Protein AF-A0A973LS87-F1 (afdb_monomer_lite)

Foldseek 3Di:
DFWWWWWAFDDDDDDDDCLPGDTRDDDDPDWDWDFQADPNRGRTITTTDPPDDDPVVCVVCSPVVSVVSVVSVVVVVVVVVVVVVVVVVVVVVVVVVVVLVVVVVVLVVVLVVLQVVLVVCVVPPPVVSVVSVVVSVVSVVVNVVVVVVVVVVVD

Secondary structure (DSSP, 8-state):
----EEEE-----SS------EEESPPPSS-EEEEEEETTEEEEEEEE-TTS--HHHHHHHHHHHHHHHHHHHHHHHHHHHHHHHHHHHHHHHHHHHHHHHHHHHHHHHHHHHHHHHHHHHHHH-HHHHHHHHHHHHHHHHHHHHHHHHHHHHT-

Structure (mmCIF, N/CA/C/O backbone):
data_AF-A0A973LS87-F1
#
_entry.id   AF-A0A973LS87-F1
#
loop_
_atom_site.group_PDB
_atom_site.id
_atom_site.type_symbol
_atom_site.label_atom_id
_atom_site.label_alt_id
_atom_site.label_comp_id
_atom_site.label_asym_id
_atom_site.label_entity_id
_atom_site.label_seq_id
_atom_site.pdbx_PDB_ins_code
_atom_site.Cartn_x
_atom_site.Cartn_y
_atom_site.Cartn_z
_atom_site.occupancy
_atom_site.B_iso_or_equiv
_atom_site.auth_seq_id
_atom_site.auth_comp_id
_atom_site.auth_asym_id
_atom_site.auth_atom_id
_atom_site.pdbx_PDB_model_num
ATOM 1 N N . VAL A 1 1 ? 39.542 5.914 -31.650 1.00 31.88 1 VAL A N 1
ATOM 2 C CA . VAL A 1 1 ? 38.156 6.061 -32.150 1.00 31.88 1 VAL A CA 1
ATOM 3 C C . VAL A 1 1 ? 37.240 5.915 -30.949 1.00 31.88 1 VAL A C 1
ATOM 5 O O . VAL A 1 1 ? 37.023 4.799 -30.505 1.00 31.88 1 VAL A O 1
ATOM 8 N N . ALA A 1 2 ? 36.840 7.023 -30.328 1.00 27.80 2 ALA A N 1
ATOM 9 C CA . ALA A 1 2 ? 35.930 6.997 -29.186 1.00 27.80 2 ALA A CA 1
ATOM 10 C C . ALA A 1 2 ? 34.523 7.284 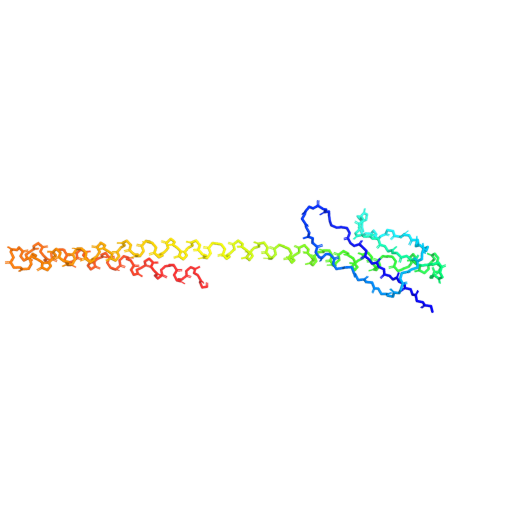-29.716 1.00 27.80 2 ALA A C 1
ATOM 12 O O . ALA A 1 2 ? 34.264 8.376 -30.216 1.00 27.80 2 ALA A O 1
ATOM 13 N N . VAL A 1 3 ? 33.650 6.281 -29.688 1.00 34.62 3 VAL A N 1
ATOM 14 C CA . VAL A 1 3 ? 32.236 6.445 -30.031 1.00 34.62 3 VAL A CA 1
ATOM 15 C C . VAL A 1 3 ? 31.512 6.744 -28.732 1.00 34.62 3 VAL A C 1
ATOM 17 O O . VAL A 1 3 ? 31.385 5.855 -27.896 1.00 34.62 3 VAL A O 1
ATOM 20 N N . VAL A 1 4 ? 31.051 7.984 -28.563 1.00 38.41 4 VAL A N 1
ATOM 21 C CA . VAL A 1 4 ? 30.139 8.303 -27.464 1.00 38.41 4 VAL A CA 1
ATOM 22 C C . VAL A 1 4 ? 28.734 7.950 -27.868 1.00 38.41 4 VAL A C 1
ATOM 24 O O . VAL A 1 4 ? 28.114 8.693 -28.610 1.00 38.41 4 VAL A O 1
ATOM 27 N N . VAL A 1 5 ? 28.262 6.803 -27.390 1.00 43.62 5 VAL A N 1
ATOM 28 C CA . VAL A 1 5 ? 26.859 6.396 -27.455 1.00 43.62 5 VAL A CA 1
ATOM 29 C C . VAL A 1 5 ? 26.220 6.907 -26.170 1.00 43.62 5 VAL A C 1
ATOM 31 O O . VAL A 1 5 ? 26.463 6.362 -25.095 1.00 43.62 5 VAL A O 1
ATOM 34 N N . ALA A 1 6 ? 25.449 7.986 -26.264 1.00 46.97 6 ALA A N 1
ATOM 35 C CA . ALA A 1 6 ? 24.521 8.366 -25.209 1.00 46.97 6 ALA A CA 1
ATOM 36 C C . ALA A 1 6 ? 23.119 8.015 -25.696 1.00 46.97 6 ALA A C 1
ATOM 38 O O . ALA A 1 6 ? 22.701 8.511 -26.743 1.00 46.97 6 ALA A O 1
ATOM 39 N N . VAL A 1 7 ? 22.438 7.140 -24.959 1.00 50.50 7 VAL A N 1
ATOM 40 C CA . VAL A 1 7 ? 21.018 6.850 -25.156 1.00 50.50 7 VAL A CA 1
ATOM 41 C C . VAL A 1 7 ? 20.256 7.750 -24.195 1.00 50.50 7 VAL A C 1
ATOM 43 O O . VAL A 1 7 ? 20.315 7.556 -22.982 1.00 50.50 7 VAL A O 1
ATOM 46 N N . VAL A 1 8 ? 19.585 8.767 -24.729 1.00 50.72 8 VAL A N 1
ATOM 47 C CA . VAL A 1 8 ? 18.653 9.590 -23.950 1.00 50.72 8 VAL A CA 1
ATOM 48 C C . VAL A 1 8 ? 17.279 8.960 -24.106 1.00 50.72 8 VAL A C 1
ATOM 50 O O . VAL A 1 8 ? 16.684 9.069 -25.174 1.00 50.72 8 VAL A O 1
ATOM 53 N N . VAL A 1 9 ? 16.821 8.243 -23.081 1.00 47.38 9 VAL A N 1
ATOM 54 C CA . VAL A 1 9 ? 15.466 7.679 -23.028 1.00 47.38 9 VAL A CA 1
ATOM 55 C C . VAL A 1 9 ? 14.533 8.787 -22.544 1.00 47.38 9 VAL A C 1
ATOM 57 O O . VAL A 1 9 ? 14.575 9.152 -21.370 1.00 47.38 9 VAL A O 1
ATOM 60 N N . ASP A 1 10 ? 13.718 9.346 -23.441 1.00 44.03 10 ASP A N 1
ATOM 61 C CA . ASP A 1 10 ? 12.701 10.326 -23.054 1.00 44.03 10 ASP A CA 1
ATOM 62 C C . ASP A 1 10 ? 11.552 9.613 -22.324 1.00 44.03 10 ASP A C 1
ATOM 64 O O . ASP A 1 10 ? 10.811 8.811 -22.893 1.00 44.03 10 ASP A O 1
ATOM 68 N N . GLY A 1 11 ? 11.410 9.927 -21.037 1.00 36.88 11 GLY A N 1
ATOM 69 C CA . GLY A 1 11 ? 10.189 9.760 -20.256 1.00 36.88 11 GLY A CA 1
ATOM 70 C C . GLY A 1 11 ? 9.803 11.138 -19.730 1.00 36.88 11 GLY A C 1
ATOM 71 O O . GLY A 1 11 ? 10.604 11.777 -19.054 1.00 36.88 11 GLY A O 1
ATOM 72 N N . ALA A 1 12 ? 8.626 11.625 -20.119 1.00 32.22 12 ALA A N 1
ATOM 73 C CA . ALA A 1 12 ? 8.207 13.012 -19.962 1.00 32.22 12 ALA A CA 1
ATOM 74 C C . ALA A 1 12 ? 8.283 13.571 -18.526 1.00 32.22 12 ALA A C 1
ATOM 76 O O . ALA A 1 12 ? 8.103 12.877 -17.527 1.00 32.22 12 ALA A O 1
ATOM 77 N N . VAL A 1 13 ? 8.513 14.882 -18.510 1.00 33.59 13 VAL A N 1
ATOM 78 C CA . VAL A 1 13 ? 8.678 15.812 -17.395 1.00 33.59 13 VAL A CA 1
ATOM 79 C C . VAL A 1 13 ? 7.371 15.971 -16.609 1.00 33.59 13 VAL A C 1
ATOM 81 O O . VAL A 1 13 ? 6.410 16.515 -17.141 1.00 33.59 13 VAL A O 1
ATOM 84 N N . ASP A 1 14 ? 7.348 15.536 -15.350 1.00 28.94 14 ASP A N 1
ATOM 85 C CA . ASP A 1 14 ? 7.081 16.427 -14.214 1.00 28.94 14 ASP A CA 1
ATOM 86 C C . ASP A 1 14 ? 7.580 15.753 -12.925 1.00 28.94 14 ASP A C 1
ATOM 88 O O . ASP A 1 14 ? 7.224 14.614 -12.617 1.00 28.94 14 ASP A O 1
ATOM 92 N N . GLY A 1 15 ? 8.453 16.447 -12.198 1.00 26.67 15 GLY A N 1
ATOM 93 C CA . GLY A 1 15 ? 9.169 15.915 -11.037 1.00 26.67 15 GLY A CA 1
ATOM 94 C C . GLY A 1 15 ? 10.481 15.219 -11.407 1.00 26.67 15 GLY A C 1
ATOM 95 O O . GLY A 1 15 ? 10.520 14.323 -12.240 1.00 26.67 15 GLY A O 1
ATOM 96 N N . ALA A 1 16 ? 11.572 15.671 -10.790 1.00 38.81 16 ALA A N 1
ATOM 97 C CA . ALA A 1 16 ? 12.923 15.139 -10.938 1.00 38.81 16 ALA A CA 1
ATOM 98 C C . ALA A 1 16 ? 12.955 13.600 -10.991 1.00 38.81 16 ALA A C 1
ATOM 100 O O . ALA A 1 16 ? 12.545 12.941 -10.038 1.00 38.81 16 ALA A O 1
ATOM 101 N N . VAL A 1 17 ? 13.480 13.029 -12.079 1.00 31.34 17 VAL A N 1
ATOM 102 C CA . VAL A 1 17 ? 13.774 11.596 -12.137 1.00 31.34 17 VAL A CA 1
ATOM 103 C C . VAL A 1 17 ? 15.159 11.388 -12.723 1.00 31.34 17 VAL A C 1
ATOM 105 O O . VAL A 1 17 ? 15.482 11.877 -13.805 1.00 31.34 17 VAL A O 1
ATOM 108 N N . ASP A 1 18 ? 15.955 10.644 -11.965 1.00 37.59 18 ASP A N 1
ATOM 109 C CA . ASP A 1 18 ? 17.257 10.079 -12.298 1.00 37.59 18 ASP A CA 1
ATOM 110 C C . ASP A 1 18 ? 17.101 9.056 -13.443 1.00 37.59 18 ASP A C 1
ATOM 112 O O . ASP A 1 18 ? 17.112 7.839 -13.268 1.00 37.59 18 ASP A O 1
ATOM 116 N N . GLY A 1 19 ? 16.824 9.564 -14.645 1.00 40.75 19 GLY A N 1
ATOM 117 C CA . GLY A 1 19 ? 16.846 8.808 -15.889 1.00 40.75 19 GLY A CA 1
ATOM 118 C C . GLY A 1 19 ? 18.296 8.623 -16.299 1.00 40.75 19 GLY A C 1
ATOM 119 O O . GLY A 1 19 ? 18.874 9.510 -16.925 1.00 40.75 19 GLY A O 1
ATOM 120 N N . GLY A 1 20 ? 18.885 7.499 -15.882 1.00 46.47 20 GLY A N 1
ATOM 121 C CA . GLY A 1 20 ? 20.305 7.186 -16.026 1.00 46.47 20 GLY A CA 1
ATOM 122 C C . GLY A 1 20 ? 20.870 7.556 -17.395 1.00 46.47 20 GLY A C 1
ATOM 123 O O . GLY A 1 20 ? 20.718 6.831 -18.378 1.00 46.47 20 GLY A O 1
ATOM 124 N N . ARG A 1 21 ? 21.567 8.692 -17.451 1.00 51.97 21 ARG A N 1
ATOM 125 C CA . ARG A 1 21 ? 22.344 9.110 -18.612 1.00 51.97 21 ARG A CA 1
ATOM 126 C C . ARG A 1 21 ? 23.590 8.235 -18.670 1.00 51.97 21 ARG A C 1
ATOM 128 O O . ARG A 1 21 ? 24.603 8.542 -18.047 1.00 51.97 21 ARG A O 1
ATOM 135 N N . VAL A 1 22 ? 23.531 7.146 -19.425 1.00 49.78 22 VAL A N 1
ATOM 136 C CA . VAL A 1 22 ? 24.720 6.328 -19.680 1.00 49.78 22 VAL A CA 1
ATOM 137 C C . VAL A 1 22 ? 25.539 7.019 -20.766 1.00 49.78 22 VAL A C 1
ATOM 139 O O . VAL A 1 22 ? 25.154 7.039 -21.934 1.00 49.78 22 VAL A O 1
ATOM 142 N N . VAL A 1 23 ? 26.652 7.639 -20.368 1.00 45.53 23 VAL A N 1
ATOM 143 C CA . VAL A 1 23 ? 27.621 8.248 -21.287 1.00 45.53 23 VAL A CA 1
ATOM 144 C C . VAL A 1 23 ? 28.814 7.313 -21.421 1.00 45.53 23 VAL A C 1
ATOM 146 O O . VAL A 1 23 ? 29.567 7.128 -20.469 1.00 45.53 23 VAL A O 1
ATOM 149 N N . ALA A 1 24 ? 29.020 6.749 -22.607 1.00 48.66 24 ALA A N 1
ATOM 150 C CA . ALA A 1 24 ? 30.227 5.987 -22.907 1.00 48.66 24 ALA A CA 1
ATOM 151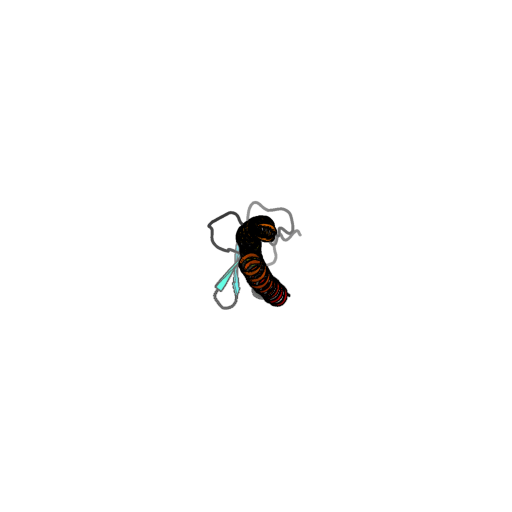 C C . ALA A 1 24 ? 31.244 6.849 -23.684 1.00 48.66 24 ALA A C 1
ATOM 153 O O . ALA A 1 24 ? 31.310 6.749 -24.897 1.00 48.66 24 ALA A O 1
ATOM 154 N N . GLY A 1 25 ? 32.045 7.692 -23.017 1.00 48.94 25 GLY A N 1
ATOM 155 C CA . GLY A 1 25 ? 33.172 8.451 -23.615 1.00 48.94 25 GLY A CA 1
ATOM 156 C C . GLY A 1 25 ? 33.045 9.990 -23.571 1.00 48.94 25 GLY A C 1
ATOM 157 O O . GLY A 1 25 ? 32.111 10.518 -22.976 1.00 48.94 25 GLY A O 1
ATOM 158 N N . GLU A 1 26 ? 33.997 10.726 -24.167 1.00 47.50 26 GLU A N 1
ATOM 159 C CA . GLU A 1 26 ? 34.065 12.206 -24.105 1.00 47.50 26 GLU A CA 1
ATOM 160 C C . GLU A 1 26 ? 33.124 12.919 -25.109 1.00 47.50 26 GLU A C 1
ATOM 162 O O . GLU A 1 26 ? 33.224 12.660 -26.313 1.00 47.50 26 GLU A O 1
ATOM 167 N N . PRO A 1 27 ? 32.224 13.829 -24.674 1.00 53.69 27 PRO A N 1
ATOM 168 C CA . PRO A 1 27 ? 31.283 14.511 -25.566 1.00 53.69 27 PRO A CA 1
ATOM 169 C C . PRO A 1 27 ? 31.998 15.433 -26.568 1.00 53.69 27 PRO A C 1
ATOM 171 O O . PRO A 1 27 ? 32.749 16.322 -26.174 1.00 53.69 27 PRO A O 1
ATOM 174 N N . TRP A 1 28 ? 31.729 15.261 -27.866 1.00 56.88 28 TRP A N 1
ATOM 175 C CA . TRP A 1 28 ? 32.257 16.130 -28.927 1.00 56.88 28 TRP A CA 1
ATOM 176 C C . TRP A 1 28 ? 31.311 17.313 -29.219 1.00 56.88 28 TRP A C 1
ATOM 178 O O . TRP A 1 28 ? 30.103 17.163 -29.053 1.00 56.88 28 TRP A O 1
ATOM 188 N N . PRO A 1 29 ? 31.808 18.464 -29.723 1.00 55.56 29 PRO A N 1
ATOM 189 C CA . PRO A 1 29 ? 30.983 19.655 -29.982 1.00 55.56 29 PRO A CA 1
ATOM 190 C C . PRO A 1 29 ? 30.004 19.513 -31.159 1.00 55.56 29 PRO A C 1
ATOM 192 O O . PRO A 1 29 ? 29.068 20.297 -31.277 1.00 55.56 29 PRO A O 1
ATOM 195 N N . VAL A 1 30 ? 30.224 18.539 -32.051 1.00 56.09 30 VAL A N 1
ATOM 196 C CA . VAL A 1 30 ? 29.347 18.254 -33.195 1.00 56.09 30 VAL A CA 1
ATOM 197 C C . VAL A 1 30 ? 28.730 16.883 -32.987 1.00 56.09 30 VAL A C 1
ATOM 199 O O . VAL A 1 30 ? 29.405 15.864 -33.108 1.00 56.09 30 VAL A O 1
ATOM 202 N N . ILE A 1 31 ? 27.444 16.870 -32.663 1.00 66.31 31 ILE A N 1
ATOM 203 C CA . ILE A 1 31 ? 26.687 15.658 -32.381 1.00 66.31 31 ILE A CA 1
ATOM 204 C C . ILE A 1 31 ? 25.630 15.510 -33.468 1.00 66.31 31 ILE A C 1
ATOM 206 O O . ILE A 1 31 ? 24.820 16.407 -33.691 1.00 66.31 31 ILE A O 1
ATOM 210 N N . ARG A 1 32 ? 25.642 14.378 -34.168 1.00 72.25 32 ARG A N 1
ATOM 211 C CA . ARG A 1 32 ? 24.503 13.943 -34.972 1.00 72.25 32 ARG A CA 1
ATOM 212 C C . ARG A 1 32 ? 23.562 13.156 -34.073 1.00 72.25 32 ARG A C 1
ATOM 214 O O . ARG A 1 32 ? 23.985 12.183 -33.457 1.00 72.25 32 ARG A O 1
ATOM 221 N N . GLU A 1 33 ? 22.298 13.545 -34.051 1.00 75.88 33 GLU A N 1
ATOM 222 C CA . GLU A 1 33 ? 21.253 12.799 -33.355 1.00 75.88 33 GLU A CA 1
ATOM 223 C C . GLU A 1 33 ? 20.616 11.775 -34.298 1.00 75.88 33 GLU A C 1
ATOM 225 O O . GLU A 1 33 ? 20.329 12.068 -35.462 1.00 75.88 33 GLU A O 1
ATOM 230 N N . VAL A 1 34 ? 20.424 10.557 -33.802 1.00 80.56 34 VAL A N 1
ATOM 231 C CA . VAL A 1 34 ? 19.736 9.473 -34.500 1.00 80.56 34 VAL A CA 1
ATOM 232 C C . VAL A 1 34 ? 18.614 8.976 -33.587 1.00 80.56 34 VAL A C 1
ATOM 234 O O . VAL A 1 34 ? 18.915 8.491 -32.496 1.00 80.56 34 VAL A O 1
ATOM 237 N N . PRO A 1 35 ? 17.334 9.085 -33.981 1.00 79.50 35 PRO A N 1
ATOM 238 C CA . PRO A 1 35 ? 16.239 8.581 -33.163 1.00 79.50 35 PRO A CA 1
ATOM 239 C C . PRO A 1 35 ? 16.301 7.051 -33.083 1.00 79.50 35 PRO A C 1
ATOM 241 O O . PRO A 1 35 ? 16.546 6.365 -34.080 1.00 79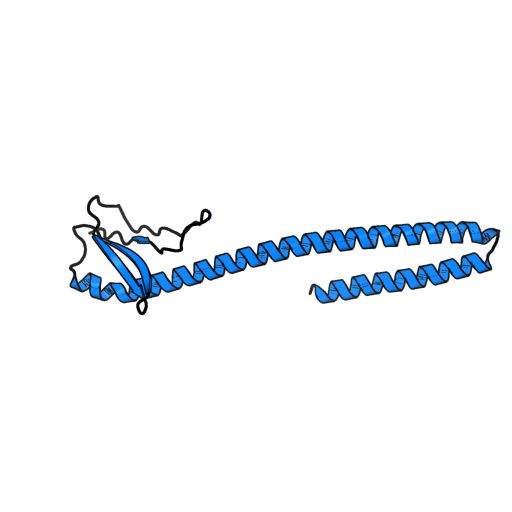.50 35 PRO A O 1
ATOM 244 N N . LEU A 1 36 ? 16.079 6.519 -31.886 1.00 78.94 36 LEU A N 1
ATOM 245 C CA . LEU A 1 36 ? 15.886 5.099 -31.631 1.00 78.94 36 LEU A CA 1
ATOM 246 C C . LEU A 1 36 ? 14.386 4.834 -31.649 1.00 78.94 36 LEU A C 1
ATOM 248 O O . LEU A 1 36 ? 13.659 5.277 -30.762 1.00 78.94 36 LEU A O 1
ATOM 252 N N . VAL A 1 37 ? 13.927 4.133 -32.682 1.00 82.50 37 VAL A N 1
ATOM 253 C CA . VAL A 1 37 ? 12.510 3.832 -32.885 1.00 82.50 37 VAL A CA 1
ATOM 254 C C . VAL A 1 37 ? 12.289 2.340 -32.698 1.00 82.50 37 VAL A C 1
ATOM 256 O O . VAL A 1 37 ? 12.844 1.530 -33.440 1.00 82.50 37 VAL A O 1
ATOM 259 N N . TRP A 1 38 ? 11.462 1.986 -31.722 1.00 79.75 38 TRP A N 1
ATOM 260 C CA . TRP A 1 38 ? 11.024 0.623 -31.461 1.00 79.75 38 TRP A CA 1
ATOM 261 C C . TRP A 1 38 ? 9.581 0.468 -31.940 1.00 79.75 38 TRP A C 1
ATOM 263 O O . TRP A 1 38 ? 8.692 1.161 -31.459 1.00 79.75 38 TRP A O 1
ATOM 273 N N . HIS A 1 39 ? 9.342 -0.381 -32.943 1.00 85.12 39 HIS A N 1
ATOM 274 C CA . HIS A 1 39 ? 8.011 -0.612 -33.537 1.00 85.12 39 HIS A CA 1
ATOM 275 C C . HIS A 1 39 ? 7.170 0.654 -33.827 1.00 85.12 39 HIS A C 1
ATOM 277 O O . HIS A 1 39 ? 5.949 0.643 -33.705 1.00 85.12 39 HIS A O 1
ATOM 283 N N . GLY A 1 40 ? 7.814 1.740 -34.266 1.00 82.38 40 GLY A N 1
ATOM 284 C CA . GLY A 1 40 ? 7.148 3.005 -34.610 1.00 82.38 40 GLY A CA 1
ATOM 285 C C . GLY A 1 40 ? 7.037 4.009 -33.460 1.00 82.38 40 GLY A C 1
ATOM 286 O O . GLY A 1 40 ? 6.611 5.136 -33.692 1.00 82.38 40 GLY A O 1
ATOM 287 N N . GLU A 1 41 ? 7.465 3.640 -32.254 1.00 79.56 41 GLU A N 1
ATOM 288 C CA . GLU A 1 41 ? 7.551 4.528 -31.099 1.00 79.56 41 GLU A CA 1
ATOM 289 C C . GLU A 1 41 ? 8.996 5.004 -30.898 1.00 79.56 41 GLU A C 1
ATOM 291 O O . GLU A 1 41 ? 9.924 4.195 -30.860 1.00 79.56 41 GLU A O 1
ATOM 296 N N . GLU A 1 42 ? 9.215 6.314 -30.768 1.00 79.62 42 GLU A N 1
ATOM 297 C CA . GLU A 1 42 ? 10.526 6.840 -30.380 1.00 79.62 42 GLU A CA 1
ATOM 298 C C . GLU A 1 42 ? 10.778 6.521 -28.901 1.00 79.62 42 GLU A C 1
ATOM 300 O O . GLU A 1 42 ? 10.073 6.996 -28.013 1.00 79.62 42 GLU A O 1
ATOM 305 N N . VAL A 1 43 ? 11.782 5.685 -28.637 1.00 77.12 43 VAL A N 1
ATOM 306 C CA . VAL A 1 43 ? 12.161 5.246 -27.284 1.00 77.12 43 VAL A CA 1
ATOM 307 C C . VAL A 1 43 ? 13.394 5.978 -26.760 1.00 77.12 43 VAL A C 1
ATOM 309 O O . VAL A 1 43 ? 13.762 5.822 -25.597 1.00 77.12 43 VAL A O 1
ATOM 312 N N . GLY A 1 44 ? 14.037 6.781 -27.608 1.00 75.12 44 GLY A N 1
ATOM 313 C CA . GLY A 1 44 ? 15.136 7.648 -27.218 1.00 75.12 44 GLY A CA 1
ATOM 314 C C . GLY A 1 44 ? 15.945 8.181 -28.392 1.00 75.12 44 GLY A C 1
ATOM 315 O O . GLY A 1 44 ? 15.610 7.972 -29.557 1.00 75.12 44 GLY A O 1
ATOM 316 N N . ARG A 1 45 ? 17.058 8.844 -28.080 1.00 75.88 45 ARG A N 1
ATOM 317 C CA . ARG A 1 45 ? 17.996 9.388 -29.071 1.00 75.88 45 ARG A CA 1
ATOM 318 C C . ARG A 1 45 ? 19.404 8.859 -28.849 1.00 75.88 45 ARG A C 1
ATOM 320 O O . ARG A 1 45 ? 19.883 8.823 -27.718 1.00 75.88 45 ARG A O 1
ATOM 327 N N . LEU A 1 46 ? 20.058 8.489 -29.946 1.00 77.19 46 LEU A N 1
ATOM 328 C CA . LEU A 1 46 ? 21.476 8.168 -30.026 1.00 77.19 46 LEU A CA 1
ATOM 329 C C . LEU A 1 46 ? 22.254 9.404 -30.489 1.00 77.19 46 LEU A C 1
ATOM 331 O O . LEU A 1 46 ? 22.049 9.903 -31.595 1.00 77.19 46 LEU A O 1
ATOM 335 N N . LEU A 1 47 ? 23.184 9.865 -29.660 1.00 75.31 47 LEU A N 1
ATOM 336 C CA . LEU A 1 47 ? 24.122 10.935 -29.999 1.00 75.31 47 LEU A CA 1
ATOM 337 C C . LEU A 1 47 ? 25.379 10.341 -30.645 1.00 75.31 47 LEU A C 1
ATOM 339 O O . LEU A 1 47 ? 25.913 9.361 -30.142 1.00 75.31 47 LEU A O 1
ATOM 343 N N . VAL A 1 48 ? 25.845 10.910 -31.758 1.00 71.88 48 VAL A N 1
ATOM 344 C CA . VAL A 1 48 ? 26.964 10.372 -32.545 1.00 71.88 48 VAL A CA 1
ATOM 345 C C . VAL A 1 48 ? 27.970 11.475 -32.886 1.00 71.88 48 VAL A C 1
ATOM 347 O O . VAL A 1 48 ? 27.605 12.494 -33.467 1.00 71.88 48 VAL A O 1
ATOM 350 N N . GLY A 1 49 ? 29.248 11.267 -32.559 1.00 68.19 49 GLY A N 1
ATOM 351 C CA . GLY A 1 49 ? 30.331 12.208 -32.872 1.00 68.19 49 GLY A CA 1
ATOM 352 C C . GLY A 1 49 ? 30.743 12.234 -34.358 1.00 68.19 49 GLY A C 1
ATOM 353 O O . GLY A 1 49 ? 30.380 11.345 -35.131 1.00 68.19 49 GLY A O 1
ATOM 354 N N . PRO A 1 50 ? 31.555 13.219 -34.781 1.00 61.56 50 PRO A N 1
ATOM 355 C CA . PRO A 1 50 ? 31.834 13.486 -36.195 1.00 61.56 50 PRO A CA 1
ATOM 356 C C . PRO A 1 50 ? 32.733 12.439 -36.879 1.00 61.56 50 PRO A C 1
ATOM 358 O O . PRO A 1 50 ? 32.694 12.318 -38.099 1.00 61.56 50 PRO A O 1
ATOM 361 N N . SER A 1 51 ? 33.521 11.668 -36.120 1.00 62.31 51 SER A N 1
ATOM 362 C CA . SER A 1 51 ? 34.383 10.578 -36.620 1.00 62.31 51 SER A CA 1
ATOM 363 C C . SER A 1 51 ? 33.765 9.182 -36.470 1.00 62.31 51 SER A C 1
ATOM 365 O O . SER A 1 51 ? 34.458 8.174 -36.613 1.00 62.31 51 SER A O 1
ATOM 367 N N . ALA A 1 52 ? 32.479 9.110 -36.126 1.00 61.97 52 ALA A N 1
ATOM 368 C CA . ALA A 1 52 ? 31.798 7.850 -35.882 1.00 61.97 52 ALA A CA 1
ATOM 369 C C . ALA A 1 52 ? 31.507 7.064 -37.168 1.00 61.97 52 ALA A C 1
ATOM 371 O O . ALA A 1 52 ? 31.610 7.580 -38.282 1.00 61.97 52 ALA A O 1
ATOM 372 N N . ALA A 1 53 ? 31.119 5.803 -36.963 1.00 63.00 53 ALA A N 1
ATOM 373 C CA . ALA A 1 53 ? 30.788 4.827 -37.991 1.00 63.00 53 ALA A CA 1
ATOM 374 C C . ALA A 1 53 ? 29.888 5.407 -39.103 1.00 63.00 53 ALA A C 1
ATOM 376 O O . ALA A 1 53 ? 29.020 6.253 -38.867 1.00 63.00 53 ALA A O 1
ATOM 377 N N . GLY A 1 54 ? 30.100 4.949 -40.334 1.00 67.19 54 GLY A N 1
ATOM 378 C CA . GLY A 1 54 ? 29.335 5.361 -41.498 1.00 67.19 54 GLY A CA 1
ATOM 379 C C . GLY A 1 54 ? 27.838 5.092 -41.328 1.00 67.19 54 GLY A C 1
ATOM 380 O O . GLY A 1 54 ? 27.402 4.229 -40.566 1.00 67.19 54 GLY A O 1
ATOM 381 N N . ARG A 1 55 ? 27.015 5.819 -42.099 1.00 70.88 55 ARG A N 1
ATOM 382 C CA . ARG A 1 55 ? 25.537 5.747 -42.056 1.00 70.88 55 ARG A CA 1
ATOM 383 C C . ARG A 1 55 ? 24.995 4.307 -42.085 1.00 70.88 55 ARG A C 1
ATOM 385 O O . ARG A 1 55 ? 23.946 4.047 -41.506 1.00 70.88 55 ARG A O 1
ATOM 392 N N . ARG A 1 56 ? 25.700 3.388 -42.753 1.00 73.69 56 ARG A N 1
ATOM 393 C CA . ARG A 1 56 ? 25.317 1.979 -42.901 1.00 73.69 56 ARG A CA 1
ATOM 394 C C . ARG A 1 56 ? 25.547 1.155 -41.631 1.00 73.69 56 ARG A C 1
ATOM 396 O O . ARG A 1 56 ? 24.682 0.359 -41.287 1.00 73.69 56 ARG A O 1
ATOM 403 N N . GLU A 1 57 ? 26.661 1.362 -40.932 1.00 76.81 57 GLU A N 1
ATOM 404 C CA . GLU A 1 57 ? 26.924 0.700 -39.647 1.00 76.81 57 GLU A CA 1
ATOM 405 C C . GLU A 1 57 ? 25.964 1.203 -38.565 1.00 76.81 57 GLU A C 1
ATOM 407 O O . GLU A 1 57 ? 25.402 0.404 -37.820 1.00 76.81 57 GLU A O 1
ATOM 412 N N . LEU A 1 58 ? 25.707 2.517 -38.525 1.00 75.50 58 LEU A N 1
ATOM 413 C CA . LEU A 1 58 ? 24.730 3.097 -37.599 1.00 75.50 58 LEU A CA 1
ATOM 414 C C . LEU A 1 58 ? 23.332 2.519 -37.834 1.00 75.50 58 LEU A C 1
ATOM 416 O O . LEU A 1 58 ? 22.713 2.053 -36.885 1.00 75.50 58 LEU A O 1
ATOM 420 N N . ALA A 1 59 ? 22.876 2.461 -39.090 1.00 77.88 59 ALA A N 1
ATOM 421 C CA . ALA A 1 59 ? 21.574 1.889 -39.434 1.00 77.88 59 ALA A CA 1
ATOM 422 C C . ALA A 1 59 ? 21.438 0.406 -39.044 1.00 77.88 59 ALA A C 1
ATOM 424 O O . ALA A 1 59 ? 20.339 -0.036 -38.725 1.00 77.88 59 ALA A O 1
ATOM 425 N N . ALA A 1 60 ? 22.538 -0.355 -39.050 1.00 82.38 60 ALA A N 1
ATOM 426 C CA . ALA A 1 60 ? 22.535 -1.753 -38.623 1.00 82.38 60 ALA A CA 1
ATOM 427 C C . ALA A 1 60 ? 22.423 -1.911 -37.095 1.00 82.38 60 ALA A C 1
ATOM 429 O O . ALA A 1 60 ? 21.850 -2.890 -36.625 1.00 82.38 60 ALA A O 1
ATOM 430 N N . LEU A 1 61 ? 22.947 -0.957 -36.317 1.00 79.69 61 LEU A N 1
ATOM 431 C CA . LEU A 1 61 ? 22.925 -0.988 -34.849 1.00 79.69 61 LEU A CA 1
ATOM 432 C C . LEU A 1 61 ? 21.666 -0.347 -34.250 1.00 79.69 61 LEU A C 1
ATOM 434 O O . LEU A 1 61 ? 21.267 -0.718 -33.148 1.00 79.69 61 LEU A O 1
ATOM 438 N N . THR A 1 62 ? 21.026 0.588 -34.961 1.00 79.88 62 THR A N 1
ATOM 439 C CA . THR A 1 62 ? 19.838 1.318 -34.485 1.00 79.88 62 THR A CA 1
ATOM 440 C C . THR A 1 62 ? 18.722 0.410 -33.946 1.00 79.88 62 THR A C 1
ATOM 442 O O . THR A 1 62 ? 18.240 0.716 -32.858 1.00 79.88 62 THR A O 1
ATOM 445 N N . PRO A 1 63 ? 18.322 -0.703 -34.600 1.00 84.50 63 PRO A N 1
ATOM 446 C CA . PRO A 1 63 ? 17.252 -1.561 -34.081 1.00 84.50 63 PRO A CA 1
ATOM 447 C C . PRO A 1 63 ? 17.602 -2.207 -32.733 1.00 84.50 63 PRO A C 1
ATOM 449 O O . PRO A 1 63 ? 16.807 -2.158 -31.803 1.00 84.50 63 PRO A O 1
ATOM 452 N N . TYR A 1 64 ? 18.828 -2.718 -32.587 1.00 82.19 64 TYR A N 1
ATOM 453 C CA . TYR A 1 64 ? 19.300 -3.317 -31.333 1.00 82.19 64 TYR A CA 1
ATOM 454 C C . TYR A 1 64 ? 19.392 -2.291 -30.198 1.00 82.19 64 TYR A C 1
ATOM 456 O O . TYR A 1 64 ? 19.084 -2.590 -29.046 1.00 82.19 64 TYR A O 1
ATOM 464 N N . LEU A 1 65 ? 19.811 -1.064 -30.522 1.00 81.00 65 LEU A N 1
ATOM 465 C CA . LEU A 1 65 ? 19.844 0.035 -29.559 1.00 81.00 65 LEU A CA 1
ATOM 466 C C . LEU A 1 65 ? 18.431 0.493 -29.176 1.00 81.00 65 LEU A C 1
ATOM 468 O O . LEU A 1 65 ? 18.216 0.851 -28.021 1.00 81.00 65 LEU A O 1
ATOM 472 N N . ALA A 1 66 ? 17.471 0.443 -30.101 1.00 77.94 66 ALA A N 1
ATOM 473 C CA . ALA A 1 66 ? 16.067 0.712 -29.811 1.00 77.94 66 ALA A CA 1
ATOM 474 C C . ALA A 1 66 ? 15.453 -0.361 -28.896 1.00 77.94 66 ALA A C 1
ATOM 476 O O . ALA A 1 66 ? 14.801 -0.007 -27.917 1.00 77.94 66 ALA A O 1
ATOM 477 N N . ASP A 1 67 ? 15.730 -1.648 -29.127 1.00 82.88 67 ASP A N 1
ATOM 478 C CA . ASP A 1 67 ? 15.305 -2.733 -28.227 1.00 82.88 67 ASP A CA 1
ATOM 479 C C . ASP A 1 67 ? 15.865 -2.547 -26.806 1.00 82.88 67 ASP A C 1
ATOM 481 O O . ASP A 1 67 ? 15.133 -2.632 -25.816 1.00 82.88 67 ASP A O 1
ATOM 485 N N . ALA A 1 68 ? 17.161 -2.237 -26.690 1.00 80.12 68 ALA A N 1
ATOM 486 C CA . ALA A 1 68 ? 17.803 -1.995 -25.400 1.00 80.12 68 ALA A CA 1
ATOM 487 C C . ALA A 1 68 ? 17.233 -0.755 -24.688 1.00 80.12 68 ALA A C 1
ATOM 489 O O . ALA A 1 68 ? 16.963 -0.803 -23.487 1.00 80.12 68 ALA A O 1
ATOM 490 N N . ALA A 1 69 ? 17.009 0.342 -25.419 1.00 77.12 69 ALA A N 1
ATOM 491 C CA . ALA A 1 69 ? 16.396 1.555 -24.881 1.00 77.12 69 ALA A CA 1
ATOM 492 C C . ALA A 1 69 ? 14.971 1.291 -24.367 1.00 77.12 69 ALA A C 1
ATOM 494 O O . ALA A 1 69 ? 14.618 1.730 -23.271 1.00 77.12 69 ALA A O 1
ATOM 495 N N . HIS A 1 70 ? 14.178 0.511 -25.108 1.00 77.88 70 HIS A N 1
ATOM 496 C CA . HIS A 1 70 ? 12.839 0.111 -24.689 1.00 77.88 70 HIS A CA 1
ATOM 497 C C . HIS A 1 70 ? 12.864 -0.730 -23.402 1.00 77.88 70 HIS A C 1
ATOM 499 O O . HIS A 1 70 ? 12.118 -0.447 -22.464 1.00 77.88 70 HIS A O 1
ATOM 505 N N . ALA A 1 71 ? 13.762 -1.717 -23.314 1.00 77.75 71 ALA A N 1
ATOM 506 C CA . ALA A 1 71 ? 13.911 -2.549 -22.119 1.00 77.75 71 ALA A CA 1
ATOM 507 C C . ALA A 1 71 ? 14.309 -1.729 -20.876 1.00 77.75 71 ALA A C 1
ATOM 509 O O . ALA A 1 71 ? 13.759 -1.937 -19.792 1.00 77.75 71 ALA A O 1
ATOM 510 N N . VAL A 1 72 ? 15.221 -0.761 -21.029 1.00 81.62 72 VAL A N 1
ATOM 511 C CA . VAL A 1 72 ? 15.617 0.159 -19.949 1.00 81.62 72 VAL A CA 1
ATOM 512 C C . VAL A 1 72 ? 14.440 1.028 -19.504 1.00 81.62 72 VAL A C 1
ATOM 514 O O . VAL A 1 72 ? 14.214 1.181 -18.303 1.00 81.62 72 VAL A O 1
ATOM 517 N N . ARG A 1 73 ? 13.653 1.553 -20.451 1.00 79.56 73 ARG A N 1
ATOM 518 C CA . ARG A 1 73 ? 12.452 2.343 -20.153 1.00 79.56 73 ARG A CA 1
ATOM 519 C C . ARG A 1 73 ? 11.435 1.537 -19.345 1.00 79.56 73 ARG A C 1
ATOM 521 O O . ARG A 1 73 ? 10.990 2.002 -18.298 1.00 79.56 73 ARG A O 1
ATOM 528 N N . LEU A 1 74 ? 11.153 0.304 -19.767 1.00 82.38 74 LEU A N 1
ATOM 529 C CA . LEU A 1 74 ? 10.224 -0.593 -19.077 1.00 82.38 74 LEU A CA 1
ATOM 530 C C . LEU A 1 74 ? 10.701 -0.943 -17.659 1.00 82.38 74 LEU A C 1
ATOM 532 O O . LEU A 1 74 ? 9.909 -0.957 -16.717 1.00 82.38 74 LEU A O 1
ATOM 536 N N . ALA A 1 75 ? 12.002 -1.186 -17.481 1.00 76.12 75 ALA A N 1
ATOM 537 C CA . ALA A 1 75 ? 12.580 -1.430 -16.163 1.00 76.12 75 ALA A CA 1
ATOM 538 C C . ALA A 1 75 ? 12.456 -0.202 -15.241 1.00 76.12 75 ALA A C 1
ATOM 540 O O . ALA A 1 75 ? 12.171 -0.355 -14.051 1.00 76.12 75 ALA A O 1
ATOM 541 N N . ALA A 1 76 ? 12.625 1.009 -15.780 1.00 79.12 76 ALA A N 1
ATOM 542 C CA . ALA A 1 76 ? 12.438 2.253 -15.036 1.00 79.12 76 ALA A CA 1
ATOM 543 C C . ALA A 1 76 ? 10.963 2.498 -14.673 1.00 79.12 76 ALA A C 1
ATOM 545 O O . ALA A 1 76 ? 10.671 2.914 -13.552 1.00 79.12 76 ALA A O 1
ATOM 546 N N . ASP A 1 77 ? 10.027 2.208 -15.580 1.00 79.94 77 ASP A N 1
ATOM 547 C CA . ASP A 1 77 ? 8.587 2.271 -15.300 1.00 79.94 77 ASP A CA 1
ATOM 548 C C . ASP A 1 77 ? 8.192 1.300 -14.182 1.00 79.94 77 ASP A C 1
ATOM 550 O O . ASP A 1 77 ? 7.495 1.682 -13.238 1.00 79.94 77 ASP A O 1
ATOM 554 N N . LEU A 1 78 ? 8.693 0.062 -14.246 1.00 87.19 78 LEU A N 1
ATOM 555 C CA . LEU A 1 78 ? 8.463 -0.941 -13.211 1.00 87.19 78 LEU A CA 1
ATOM 556 C C . LEU A 1 78 ? 9.037 -0.495 -11.863 1.00 87.19 78 LEU A C 1
ATOM 558 O O . LEU A 1 78 ? 8.341 -0.587 -10.853 1.00 87.19 78 LEU A O 1
ATOM 562 N N . ARG A 1 79 ? 10.268 0.032 -11.846 1.00 82.94 79 ARG A N 1
ATOM 563 C CA . ARG A 1 79 ? 10.906 0.573 -10.638 1.00 82.94 79 ARG A CA 1
ATOM 564 C C . ARG A 1 79 ? 10.052 1.670 -10.006 1.00 82.94 79 ARG A C 1
ATOM 566 O O . ARG A 1 79 ? 9.720 1.572 -8.830 1.00 82.94 79 ARG A O 1
ATOM 573 N N . ARG A 1 80 ? 9.615 2.649 -10.802 1.00 83.50 80 ARG A N 1
ATOM 574 C CA . ARG A 1 80 ? 8.739 3.737 -10.341 1.00 83.50 80 ARG A CA 1
ATOM 575 C C . ARG A 1 80 ? 7.411 3.214 -9.799 1.00 83.50 80 ARG A C 1
ATOM 577 O O . ARG A 1 80 ? 6.899 3.726 -8.807 1.00 83.50 80 ARG A O 1
ATOM 584 N N . SER A 1 81 ? 6.836 2.196 -10.436 1.00 80.06 81 SER A N 1
ATOM 585 C CA . SER A 1 81 ? 5.606 1.568 -9.948 1.00 80.06 81 SER A CA 1
ATOM 586 C C . SER A 1 81 ? 5.816 0.844 -8.616 1.00 80.06 81 SER A C 1
ATOM 588 O O . SER A 1 81 ? 4.934 0.899 -7.761 1.00 80.06 81 SER A O 1
ATOM 590 N N . GLN A 1 82 ? 6.954 0.172 -8.435 1.00 89.62 82 GLN A N 1
ATOM 591 C CA . GLN A 1 82 ? 7.307 -0.501 -7.184 1.00 89.62 82 GLN A CA 1
ATOM 592 C C . GLN A 1 82 ? 7.523 0.510 -6.059 1.00 89.62 82 GLN A C 1
ATOM 594 O O . GLN A 1 82 ? 6.909 0.374 -5.010 1.00 89.62 82 GLN A O 1
ATOM 599 N N . GLU A 1 83 ? 8.283 1.576 -6.308 1.00 88.31 83 GLU A N 1
ATOM 600 C CA . GLU A 1 83 ? 8.525 2.646 -5.332 1.00 88.31 83 GLU A CA 1
ATOM 601 C C . GLU A 1 83 ? 7.222 3.307 -4.865 1.00 88.31 83 GLU A C 1
ATOM 603 O O . GLU A 1 83 ? 7.019 3.514 -3.670 1.00 88.31 83 GLU A O 1
ATOM 608 N N . ARG A 1 84 ? 6.291 3.580 -5.790 1.00 84.12 84 ARG A N 1
ATOM 609 C CA . ARG A 1 84 ? 4.955 4.088 -5.437 1.00 84.12 84 ARG A CA 1
ATOM 610 C C . ARG A 1 84 ? 4.167 3.086 -4.598 1.00 84.12 84 ARG A C 1
ATOM 612 O O . ARG A 1 84 ? 3.518 3.483 -3.635 1.00 84.12 84 ARG A O 1
ATOM 619 N N . ALA A 1 85 ? 4.205 1.803 -4.961 1.00 86.75 85 ALA A N 1
ATOM 620 C CA . ALA A 1 85 ? 3.511 0.761 -4.211 1.00 86.75 85 ALA A CA 1
ATOM 621 C C . ALA A 1 85 ? 4.087 0.605 -2.797 1.00 86.75 85 ALA A C 1
ATOM 623 O O . ALA A 1 85 ? 3.327 0.437 -1.849 1.00 86.75 85 ALA A O 1
ATOM 624 N N . ASP A 1 86 ? 5.404 0.703 -2.643 1.00 91.88 86 ASP A N 1
ATOM 625 C CA . ASP A 1 86 ? 6.073 0.596 -1.349 1.00 91.88 86 ASP A CA 1
ATOM 626 C C . ASP A 1 86 ? 5.787 1.813 -0.467 1.00 91.88 86 ASP A C 1
ATOM 628 O O . ASP A 1 86 ? 5.477 1.647 0.710 1.00 91.88 86 ASP A O 1
ATOM 632 N N . ALA A 1 87 ? 5.768 3.020 -1.042 1.00 85.75 87 ALA A N 1
ATOM 633 C CA . ALA A 1 87 ? 5.352 4.224 -0.327 1.00 85.75 87 ALA A CA 1
ATOM 634 C C . ALA A 1 87 ? 3.901 4.122 0.181 1.00 85.75 87 ALA A C 1
ATOM 636 O O . ALA A 1 87 ? 3.628 4.434 1.339 1.00 85.75 87 ALA A O 1
ATOM 637 N N . ILE A 1 88 ? 2.976 3.632 -0.655 1.00 87.69 88 ILE A N 1
ATOM 638 C CA . ILE A 1 88 ? 1.573 3.416 -0.262 1.00 87.69 88 ILE A CA 1
ATOM 639 C C . ILE A 1 88 ? 1.470 2.352 0.837 1.00 87.69 88 ILE A C 1
ATOM 641 O O . ILE A 1 88 ? 0.725 2.534 1.798 1.00 87.69 88 ILE A O 1
ATOM 645 N N . ARG A 1 89 ? 2.217 1.247 0.722 1.00 86.00 89 ARG A N 1
ATOM 646 C CA . ARG A 1 89 ? 2.233 0.189 1.743 1.00 86.00 89 ARG A CA 1
ATOM 647 C C . ARG A 1 89 ? 2.754 0.691 3.080 1.00 86.00 89 ARG A C 1
ATOM 649 O O . ARG A 1 89 ? 2.200 0.315 4.107 1.00 86.00 89 ARG A O 1
ATOM 656 N N . GLU A 1 90 ? 3.797 1.514 3.079 1.00 91.12 90 GLU A N 1
ATOM 657 C CA . GLU A 1 90 ? 4.364 2.047 4.316 1.00 91.12 90 GLU A CA 1
ATOM 658 C C . GLU A 1 90 ? 3.419 3.044 4.992 1.00 91.12 90 GLU A C 1
ATOM 660 O O . GLU A 1 90 ? 3.239 2.986 6.210 1.00 91.12 90 GLU A O 1
ATOM 665 N N . GLU A 1 91 ? 2.750 3.899 4.215 1.00 90.75 91 GLU A N 1
ATOM 666 C CA . GLU A 1 91 ? 1.708 4.783 4.746 1.00 90.75 91 GLU A CA 1
ATOM 667 C C . GLU A 1 91 ? 0.553 3.977 5.355 1.00 90.75 91 GLU A C 1
ATOM 669 O O . GLU A 1 91 ? 0.145 4.234 6.488 1.00 90.75 91 GLU A O 1
ATOM 674 N N . GLU A 1 92 ? 0.070 2.944 4.659 1.00 87.38 92 GLU A N 1
ATOM 675 C CA . GLU A 1 92 ? -1.014 2.104 5.171 1.00 87.38 92 GLU A CA 1
ATOM 676 C C . GLU A 1 92 ? -0.572 1.304 6.407 1.00 87.38 92 GLU A C 1
ATOM 678 O O . GLU A 1 92 ? -1.329 1.194 7.367 1.00 87.38 92 GLU A O 1
ATOM 683 N N . ARG A 1 93 ? 0.677 0.821 6.461 1.00 85.94 93 ARG A N 1
ATOM 684 C CA . ARG A 1 93 ? 1.244 0.165 7.652 1.00 85.94 93 ARG A CA 1
ATOM 685 C C . ARG A 1 93 ? 1.275 1.116 8.846 1.00 85.94 93 ARG A C 1
ATOM 687 O O . ARG A 1 93 ? 0.898 0.722 9.950 1.00 85.94 93 ARG A O 1
ATOM 694 N N . HIS A 1 94 ? 1.705 2.360 8.643 1.00 84.69 94 HIS A N 1
ATOM 695 C CA . HIS A 1 94 ? 1.709 3.374 9.696 1.00 84.69 94 HIS A CA 1
ATOM 696 C C . HIS A 1 94 ? 0.303 3.764 10.141 1.00 84.69 94 HIS A C 1
ATOM 698 O O . HIS A 1 94 ? 0.072 3.937 11.340 1.00 84.69 94 HIS A O 1
ATOM 704 N N . ARG A 1 95 ? -0.639 3.889 9.205 1.00 87.69 95 ARG A N 1
ATOM 705 C CA . ARG A 1 95 ? -2.045 4.148 9.507 1.00 87.69 95 ARG A CA 1
ATOM 706 C C . ARG A 1 95 ? -2.662 3.003 10.305 1.00 87.69 95 ARG A C 1
ATOM 708 O O . ARG A 1 95 ? -3.188 3.253 11.380 1.00 87.69 95 ARG A O 1
ATOM 715 N N . LEU A 1 96 ? -2.519 1.763 9.840 1.00 85.31 96 LEU A N 1
ATOM 716 C CA . LEU A 1 96 ? -2.999 0.576 10.546 1.00 85.31 96 LEU A CA 1
ATOM 717 C C . LEU A 1 96 ? -2.377 0.476 11.939 1.00 85.31 96 LEU A C 1
ATOM 719 O O . LEU A 1 96 ? -3.086 0.222 12.901 1.00 85.31 96 LEU A O 1
ATOM 723 N N . CYS A 1 97 ? -1.074 0.731 12.086 1.00 82.44 97 CYS A N 1
ATOM 724 C CA . CYS A 1 97 ? -0.426 0.738 13.399 1.00 82.44 97 CYS A CA 1
ATOM 725 C C . CYS A 1 97 ? -1.060 1.767 14.354 1.00 82.44 97 CYS A C 1
ATOM 727 O O . CYS A 1 97 ? -1.296 1.443 15.516 1.00 82.44 97 CYS A O 1
ATOM 729 N N . ARG A 1 98 ? -1.385 2.975 13.868 1.00 86.44 98 ARG A N 1
ATOM 730 C CA . ARG A 1 98 ? -2.081 4.009 14.655 1.00 86.44 98 ARG A CA 1
ATOM 731 C C . ARG A 1 98 ? -3.514 3.612 14.998 1.00 86.44 98 ARG A C 1
ATOM 733 O O . ARG A 1 98 ? -3.866 3.629 16.169 1.00 86.44 98 ARG A O 1
ATOM 740 N N . ASP A 1 99 ? -4.299 3.180 14.015 1.00 85.56 99 ASP A N 1
ATOM 741 C CA . ASP A 1 99 ? -5.695 2.775 14.221 1.00 85.56 99 ASP A CA 1
ATOM 742 C C . ASP A 1 99 ? -5.789 1.591 15.205 1.00 85.56 99 ASP A C 1
ATOM 744 O O . ASP A 1 99 ? -6.671 1.537 16.069 1.00 85.56 99 ASP A O 1
ATOM 748 N N . LEU A 1 100 ? -4.838 0.653 15.131 1.00 81.81 100 LEU A N 1
ATOM 749 C CA . LEU A 1 100 ? -4.708 -0.441 16.092 1.00 81.81 100 LEU A CA 1
ATOM 750 C C . LEU A 1 100 ? -4.281 0.049 17.470 1.00 81.81 100 LEU A C 1
ATOM 752 O O . LEU A 1 100 ? -4.872 -0.361 18.464 1.00 81.81 100 LEU A O 1
ATOM 756 N N . HIS A 1 101 ? -3.276 0.916 17.551 1.00 81.69 101 HIS A N 1
ATOM 757 C CA . HIS A 1 101 ? -2.828 1.460 18.825 1.00 81.69 101 HIS A CA 1
ATOM 758 C C . HIS A 1 101 ? -3.956 2.212 19.542 1.00 81.69 101 HIS A C 1
ATOM 760 O O . HIS A 1 101 ? -4.186 1.974 20.725 1.00 81.69 101 HIS A O 1
ATOM 766 N N . ASP A 1 102 ? -4.699 3.053 18.827 1.00 86.06 102 ASP A N 1
ATOM 767 C CA . ASP A 1 102 ? -5.768 3.863 19.403 1.00 86.06 102 ASP A CA 1
ATOM 768 C C . ASP A 1 102 ? -6.954 2.991 19.831 1.00 86.06 102 ASP A C 1
ATOM 770 O O . ASP A 1 102 ? -7.413 3.089 20.970 1.00 86.06 102 ASP A O 1
ATOM 774 N N . SER A 1 103 ? -7.397 2.061 18.977 1.00 84.12 103 SER A N 1
ATOM 775 C CA . SER A 1 103 ? -8.493 1.145 19.324 1.00 84.12 103 SER A CA 1
ATOM 776 C C . SER A 1 103 ? -8.148 0.213 20.495 1.00 84.12 103 SER A C 1
ATOM 778 O O . SER A 1 103 ? -9.001 -0.033 21.352 1.00 84.12 103 SER A O 1
ATOM 780 N N . LEU A 1 104 ? -6.898 -0.258 20.593 1.00 85.56 104 LEU A N 1
ATOM 781 C CA . LEU A 1 104 ? -6.427 -1.060 21.726 1.00 85.56 104 LEU A CA 1
ATOM 782 C C . LEU A 1 104 ? -6.269 -0.224 23.001 1.00 85.56 104 LEU A C 1
ATOM 784 O O . LEU A 1 104 ? -6.643 -0.694 24.074 1.00 85.56 104 LEU A O 1
ATOM 788 N N . ALA A 1 105 ? -5.754 1.004 22.908 1.00 87.62 105 ALA A N 1
ATOM 789 C CA . ALA A 1 105 ? -5.618 1.904 24.052 1.00 87.62 105 ALA A CA 1
ATOM 790 C C . ALA A 1 105 ? -6.986 2.275 24.648 1.00 87.62 105 ALA A C 1
ATOM 792 O O . ALA A 1 105 ? -7.150 2.254 25.873 1.00 87.62 105 ALA A O 1
ATOM 793 N N . THR A 1 106 ? -7.983 2.544 23.798 1.00 89.69 106 THR A N 1
ATOM 794 C CA . THR A 1 106 ? -9.369 2.763 24.233 1.00 89.69 106 THR A CA 1
ATOM 795 C C . THR A 1 106 ? -9.936 1.510 24.897 1.00 89.69 106 THR A C 1
ATOM 797 O O . THR A 1 106 ? -10.382 1.584 26.040 1.00 89.69 106 THR A O 1
ATOM 800 N N . ALA A 1 107 ? -9.829 0.342 24.254 1.00 88.94 107 ALA A N 1
ATOM 801 C CA . ALA A 1 107 ? -10.363 -0.902 24.807 1.00 88.94 107 ALA A CA 1
ATOM 802 C C . ALA A 1 107 ? -9.727 -1.274 26.161 1.00 88.94 107 ALA A C 1
ATOM 804 O O . ALA A 1 107 ? -10.426 -1.689 27.082 1.00 88.94 107 ALA A O 1
ATOM 805 N N . LEU A 1 108 ? -8.411 -1.099 26.316 1.00 89.88 108 LEU A N 1
ATOM 806 C CA . LEU A 1 108 ? -7.713 -1.345 27.583 1.00 89.88 108 LEU A CA 1
ATOM 807 C C . LEU A 1 108 ? -8.147 -0.373 28.688 1.00 89.88 108 LEU A C 1
ATOM 809 O O . LEU A 1 108 ? -8.262 -0.784 29.843 1.00 89.88 108 LEU A O 1
ATOM 813 N N . SER A 1 109 ? -8.410 0.890 28.345 1.00 92.81 109 SER A N 1
ATOM 814 C CA . SER A 1 109 ? -8.908 1.888 29.301 1.00 92.81 109 SER A CA 1
ATOM 815 C C . SER A 1 109 ? -10.309 1.529 29.802 1.00 92.81 109 SER A C 1
ATOM 817 O O . SER A 1 109 ? -10.553 1.558 31.010 1.00 92.81 109 SER A O 1
ATOM 819 N N . ASP A 1 110 ? -11.198 1.102 28.901 1.00 92.19 110 ASP A N 1
ATOM 820 C CA . ASP A 1 110 ? -12.546 0.644 29.255 1.00 92.19 110 ASP A CA 1
ATOM 821 C C . ASP A 1 110 ? -12.497 -0.603 30.150 1.00 92.19 110 ASP A C 1
ATOM 823 O O . ASP A 1 110 ? -13.207 -0.695 31.154 1.00 92.19 110 ASP A O 1
ATOM 827 N N . MET A 1 111 ? -11.604 -1.546 29.834 1.00 93.38 111 MET A N 1
ATOM 828 C CA . MET A 1 111 ? -11.376 -2.741 30.649 1.00 93.38 111 MET A CA 1
ATOM 829 C C . MET A 1 111 ? -10.863 -2.401 32.053 1.00 93.38 111 MET A C 1
ATOM 831 O O . MET A 1 111 ? -11.329 -2.986 33.032 1.00 93.38 111 MET A O 1
ATOM 835 N N . ALA A 1 112 ? -9.927 -1.454 32.169 1.00 92.75 112 ALA A N 1
ATOM 836 C CA . ALA A 1 112 ? -9.416 -0.995 33.458 1.00 92.75 112 ALA A CA 1
ATOM 837 C C . ALA A 1 112 ? -10.526 -0.350 34.304 1.00 92.75 112 ALA A C 1
ATOM 839 O O . ALA A 1 112 ? -10.689 -0.699 35.474 1.00 92.75 112 ALA A O 1
ATOM 840 N N . ALA A 1 113 ? -11.354 0.506 33.698 1.00 93.38 113 ALA A N 1
ATOM 841 C CA . ALA A 1 113 ? -12.489 1.126 34.375 1.00 93.38 113 ALA A CA 1
ATOM 842 C C . ALA A 1 113 ? -13.532 0.091 34.842 1.00 93.38 113 ALA A C 1
ATOM 844 O O . ALA A 1 113 ? -14.016 0.159 35.975 1.00 93.38 113 ALA A O 1
ATOM 845 N N . ALA A 1 114 ? -13.853 -0.901 34.002 1.00 91.75 114 ALA A N 1
ATOM 846 C CA . ALA A 1 114 ? -14.761 -1.990 34.361 1.00 91.75 114 ALA A CA 1
ATOM 847 C C . ALA A 1 114 ? -14.217 -2.833 35.527 1.00 91.75 114 ALA A C 1
ATOM 849 O O . ALA A 1 114 ? -14.970 -3.213 36.429 1.00 91.75 114 ALA A O 1
ATOM 850 N N . LEU A 1 115 ? -12.904 -3.081 35.547 1.00 94.75 115 LEU A N 1
ATOM 851 C CA . LEU A 1 115 ? -12.232 -3.791 36.630 1.00 94.75 115 LEU A CA 1
ATOM 852 C C . LEU A 1 115 ? -12.280 -3.007 37.950 1.00 94.75 115 LEU A C 1
ATOM 854 O O . LEU A 1 115 ? -12.573 -3.595 38.994 1.00 94.75 115 LEU A O 1
ATOM 858 N N . ASP A 1 116 ? -12.040 -1.695 37.920 1.00 94.38 116 ASP A N 1
ATOM 859 C CA . ASP A 1 116 ? -12.118 -0.831 39.105 1.00 94.38 116 ASP A CA 1
ATOM 860 C C . ASP A 1 116 ? -13.541 -0.775 39.677 1.00 94.38 116 ASP A C 1
ATOM 862 O O . ASP A 1 116 ? -13.745 -0.856 40.899 1.00 94.38 116 ASP A O 1
ATOM 866 N N . LEU A 1 117 ? -14.545 -0.716 38.799 1.00 93.56 117 LEU A N 1
ATOM 867 C CA . LEU A 1 117 ? -15.950 -0.770 39.188 1.00 93.56 117 LEU A CA 1
ATOM 868 C C . LEU A 1 117 ? -16.303 -2.119 39.828 1.00 93.56 117 LEU A C 1
ATOM 870 O O . LEU A 1 117 ? -16.890 -2.150 40.913 1.00 93.56 117 LEU A O 1
ATOM 874 N N . ALA A 1 118 ? -15.895 -3.231 39.208 1.00 94.00 118 ALA A N 1
ATOM 875 C CA . ALA A 1 118 ? -16.101 -4.568 39.756 1.00 94.00 118 ALA A CA 1
ATOM 876 C C . ALA A 1 118 ? -15.432 -4.711 41.129 1.00 94.00 118 ALA A C 1
ATOM 878 O O . ALA A 1 118 ? -16.074 -5.136 42.090 1.00 94.00 118 ALA A O 1
ATOM 879 N N . ARG A 1 119 ? -14.173 -4.269 41.259 1.00 93.12 119 ARG A N 1
ATOM 880 C CA . ARG A 1 119 ? -13.412 -4.296 42.515 1.00 93.12 119 ARG A CA 1
ATOM 881 C C . ARG A 1 119 ? -14.114 -3.522 43.629 1.00 93.12 119 ARG A C 1
ATOM 883 O O . ARG A 1 119 ? -14.143 -3.986 44.769 1.00 93.12 119 ARG A O 1
ATOM 890 N N . THR A 1 120 ? -14.693 -2.370 43.306 1.00 94.06 120 THR A N 1
ATOM 891 C CA . THR A 1 120 ? -15.463 -1.558 44.260 1.00 94.06 120 THR A CA 1
ATOM 892 C C . THR A 1 120 ? -16.770 -2.257 44.651 1.00 94.06 120 THR A C 1
ATOM 894 O O . THR A 1 120 ? -17.145 -2.277 45.826 1.00 94.06 120 THR A O 1
ATOM 897 N N . GLY A 1 121 ?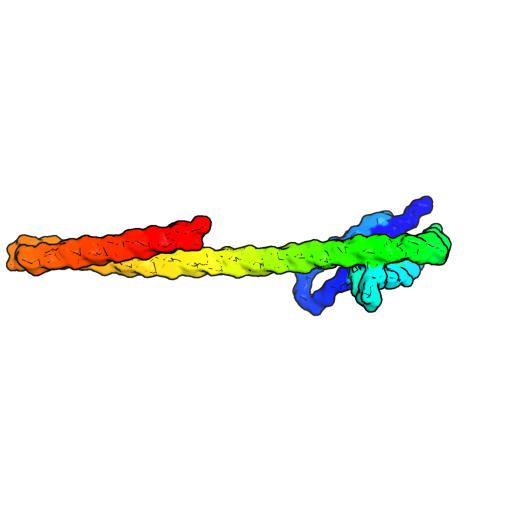 -17.424 -2.905 43.684 1.00 92.75 121 GLY A N 1
ATOM 898 C CA . GLY A 1 121 ? -18.650 -3.679 43.869 1.00 92.75 121 GLY A CA 1
ATOM 899 C C . GLY A 1 121 ? -18.481 -4.961 44.690 1.00 92.75 121 GLY A C 1
ATOM 900 O O . GLY A 1 121 ? -19.444 -5.391 45.317 1.00 92.75 121 GLY A O 1
ATOM 901 N N . LEU A 1 122 ? -17.280 -5.547 44.781 1.00 92.50 122 LEU A N 1
ATOM 902 C CA . LEU A 1 122 ? -17.052 -6.806 45.517 1.00 92.50 122 LEU A CA 1
ATOM 903 C C . LEU A 1 122 ? -17.499 -6.756 46.987 1.00 92.50 122 LEU A C 1
ATOM 905 O O . LEU A 1 122 ? -17.868 -7.784 47.549 1.00 92.50 122 LEU A O 1
ATOM 909 N N . ARG A 1 123 ? -17.461 -5.577 47.623 1.00 89.75 123 ARG A N 1
ATOM 910 C CA . ARG A 1 123 ? -17.854 -5.414 49.036 1.00 89.75 123 ARG A CA 1
ATOM 911 C C . ARG A 1 123 ? -19.317 -5.015 49.218 1.00 89.75 123 ARG A C 1
ATOM 913 O O . ARG A 1 123 ? -19.871 -5.269 50.281 1.00 89.75 123 ARG A O 1
ATOM 920 N N . THR A 1 124 ? -19.925 -4.371 48.223 1.00 92.81 124 THR A N 1
ATOM 921 C CA . THR A 1 124 ? -21.263 -3.762 48.334 1.00 92.81 124 THR A CA 1
ATOM 922 C C .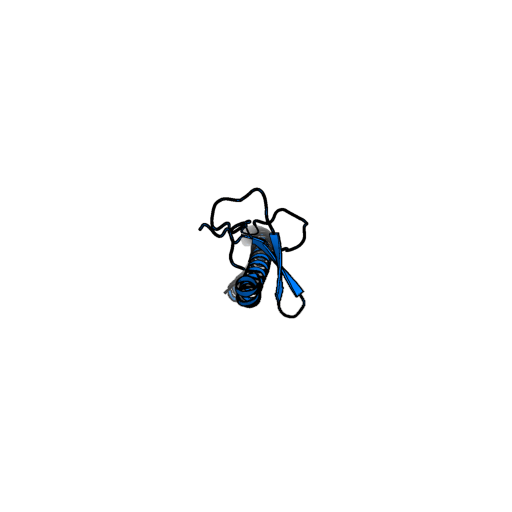 THR A 1 124 ? -22.320 -4.520 47.537 1.00 92.81 124 THR A C 1
ATOM 924 O O . THR A 1 124 ? -23.436 -4.701 48.010 1.00 92.81 124 THR A O 1
ATOM 927 N N . THR A 1 125 ? -21.974 -4.984 46.337 1.00 93.56 125 THR A N 1
ATOM 928 C CA . THR A 1 125 ? -22.868 -5.639 45.373 1.00 93.56 125 THR A CA 1
ATOM 929 C C . THR A 1 125 ? -22.157 -6.798 44.648 1.00 93.56 125 THR A C 1
ATOM 931 O O . THR A 1 125 ? -21.898 -6.726 43.445 1.00 93.56 125 THR A O 1
ATOM 934 N N . PRO A 1 126 ? -21.866 -7.919 45.342 1.00 92.56 126 PRO A N 1
ATOM 935 C CA . PRO A 1 126 ? -21.047 -9.008 44.795 1.00 92.56 126 PRO A CA 1
ATOM 936 C C . PRO A 1 126 ? -21.597 -9.615 43.498 1.00 92.56 126 PRO A C 1
ATOM 938 O O . PRO A 1 126 ? -20.837 -9.897 42.582 1.00 92.56 126 PRO A O 1
ATOM 941 N N . ALA A 1 127 ? -22.921 -9.758 43.381 1.00 93.69 127 ALA A N 1
ATOM 942 C CA . ALA A 1 127 ? -23.554 -10.286 42.170 1.00 93.69 127 ALA A CA 1
ATOM 943 C C . ALA A 1 127 ? -23.410 -9.348 40.956 1.00 93.69 127 ALA A C 1
ATOM 945 O O . ALA A 1 127 ? -23.332 -9.815 39.823 1.00 93.69 127 ALA A O 1
ATOM 946 N N . ALA A 1 12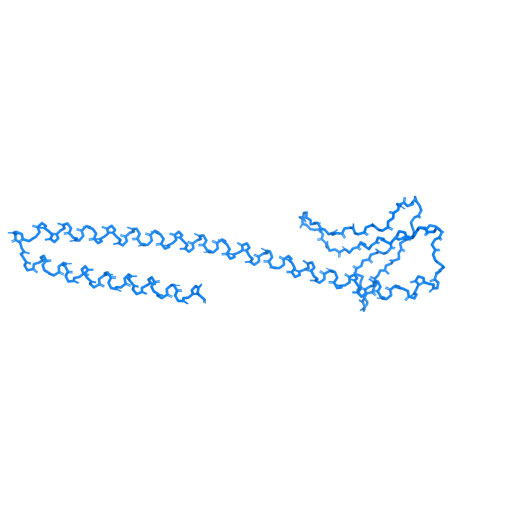8 ? -23.377 -8.028 41.173 1.00 91.25 128 ALA A N 1
ATOM 947 C CA . ALA A 1 128 ? -23.131 -7.063 40.103 1.00 91.25 128 ALA A CA 1
ATOM 948 C C . ALA A 1 128 ? -21.647 -7.050 39.708 1.00 91.25 128 ALA A C 1
ATOM 950 O O . ALA A 1 128 ? -21.334 -7.001 38.522 1.00 91.25 128 ALA A O 1
ATOM 951 N N . ALA A 1 129 ? -20.745 -7.164 40.688 1.00 93.56 129 ALA A N 1
ATOM 952 C CA . ALA A 1 129 ? -19.313 -7.307 40.441 1.00 93.56 129 ALA A CA 1
ATOM 953 C C . ALA A 1 129 ? -18.987 -8.573 39.633 1.00 93.56 129 ALA A C 1
ATOM 955 O O . ALA A 1 129 ? -18.206 -8.502 38.690 1.00 93.56 129 ALA A O 1
ATOM 956 N N . ASP A 1 130 ? -19.620 -9.705 39.949 1.00 94.06 130 ASP A N 1
ATOM 957 C CA . ASP A 1 130 ? -19.442 -10.958 39.207 1.00 94.06 130 ASP A CA 1
ATOM 958 C C . ASP A 1 130 ? -19.884 -10.823 37.740 1.00 94.06 130 ASP A C 1
ATOM 960 O O . ASP A 1 130 ? -19.150 -11.200 36.829 1.00 94.06 130 ASP A O 1
ATOM 964 N N . ARG A 1 131 ? -21.027 -10.165 37.485 1.00 94.31 131 ARG A N 1
ATOM 965 C CA . ARG A 1 131 ? -21.471 -9.851 36.113 1.00 94.31 131 ARG A CA 1
ATOM 966 C C . ARG A 1 131 ? -20.472 -8.975 35.360 1.00 94.31 131 ARG A C 1
ATOM 968 O O . ARG A 1 131 ? -20.119 -9.308 34.236 1.00 94.31 131 ARG A O 1
ATOM 975 N N . LEU A 1 132 ? -19.969 -7.912 35.991 1.00 93.25 132 LEU A N 1
ATOM 976 C CA . LEU A 1 132 ? -18.962 -7.038 35.378 1.00 93.25 132 LEU A CA 1
ATOM 977 C C . LEU A 1 132 ? -17.684 -7.802 35.004 1.00 93.25 132 LEU A C 1
ATOM 979 O O . LEU A 1 132 ? -17.098 -7.535 33.960 1.00 93.25 132 LEU A O 1
ATOM 983 N N . LEU A 1 133 ? -17.258 -8.768 35.824 1.00 93.75 133 LEU A N 1
ATOM 984 C CA . LEU A 1 133 ? -16.089 -9.602 35.528 1.00 93.75 133 LEU A CA 1
ATOM 985 C C . LEU A 1 133 ? -16.344 -10.583 34.372 1.00 93.75 133 LEU A C 1
ATOM 987 O O . LEU A 1 133 ? -15.444 -10.807 33.560 1.00 93.75 133 LEU A O 1
ATOM 991 N N . ILE A 1 134 ? -17.554 -11.142 34.268 1.00 95.69 134 ILE A N 1
ATOM 992 C CA . ILE A 1 134 ? -17.963 -11.982 33.131 1.00 95.69 134 ILE A CA 1
ATOM 993 C C . ILE A 1 134 ? -17.961 -11.159 31.834 1.00 95.69 134 ILE A C 1
ATOM 995 O O . ILE A 1 134 ? -17.372 -11.587 30.839 1.00 95.69 134 ILE A O 1
ATOM 999 N N . ASP A 1 135 ? -18.551 -9.964 31.859 1.00 92.81 135 ASP A N 1
ATOM 1000 C CA . ASP A 1 135 ? -18.620 -9.066 30.701 1.00 92.81 135 ASP A CA 1
ATOM 1001 C C . ASP A 1 135 ? -17.224 -8.577 30.281 1.00 92.81 135 ASP A C 1
ATOM 1003 O O . ASP A 1 135 ? -16.892 -8.540 29.090 1.00 92.81 135 ASP A O 1
ATOM 1007 N N . LEU A 1 136 ? -16.364 -8.272 31.258 1.00 94.44 136 LEU A N 1
ATOM 1008 C CA . LEU A 1 136 ? -14.959 -7.941 31.033 1.00 94.44 136 LEU A CA 1
ATOM 1009 C C . LEU A 1 136 ? -14.228 -9.096 30.338 1.00 94.44 136 LEU A C 1
ATOM 1011 O O . LEU A 1 136 ? -13.532 -8.877 29.345 1.00 94.44 136 LEU A O 1
ATOM 1015 N N . ARG A 1 137 ? -14.414 -10.335 30.810 1.00 94.31 137 ARG A N 1
ATOM 1016 C CA . ARG A 1 137 ? -13.793 -11.515 30.197 1.00 94.31 137 ARG A CA 1
ATOM 1017 C C . ARG A 1 137 ? -14.259 -11.718 28.757 1.00 94.31 137 ARG A C 1
ATOM 1019 O O . ARG A 1 137 ? -13.425 -11.957 27.885 1.00 94.31 137 ARG A O 1
ATOM 1026 N N . ALA A 1 138 ? -15.557 -11.583 28.498 1.00 93.50 138 ALA A N 1
ATOM 1027 C CA . ALA A 1 138 ? -16.092 -11.672 27.145 1.00 93.50 138 ALA A CA 1
ATOM 1028 C C . ALA A 1 138 ? -15.481 -10.593 26.233 1.00 93.50 138 ALA A C 1
ATOM 1030 O O . ALA A 1 138 ? -15.044 -10.895 25.123 1.00 93.50 138 ALA A O 1
ATOM 1031 N N . SER A 1 139 ? -15.370 -9.356 26.724 1.00 90.69 139 SER A N 1
ATOM 1032 C CA . SER A 1 139 ? -14.763 -8.236 25.991 1.00 90.69 139 SER A CA 1
ATOM 1033 C C . SER A 1 139 ? -13.285 -8.488 25.662 1.00 90.69 139 SER A C 1
ATOM 1035 O O . SER A 1 139 ? -12.853 -8.257 24.531 1.00 90.69 139 SER A O 1
ATOM 1037 N N . MET A 1 140 ? -12.514 -9.045 26.603 1.00 92.94 140 MET A N 1
ATOM 1038 C CA . MET A 1 140 ? -11.123 -9.458 26.368 1.00 92.94 140 MET A CA 1
ATOM 1039 C C . MET A 1 140 ? -11.010 -10.527 25.271 1.00 92.94 140 MET A C 1
ATOM 1041 O O . MET A 1 140 ? -10.122 -10.445 24.419 1.00 92.94 140 MET A O 1
ATOM 1045 N N . ASP A 1 141 ? -11.915 -11.510 25.254 1.00 93.06 141 ASP A N 1
ATOM 1046 C CA . ASP A 1 141 ? -11.924 -12.561 24.232 1.00 93.06 141 ASP A CA 1
ATOM 1047 C C . ASP A 1 141 ? -12.229 -11.988 22.832 1.00 93.06 141 ASP A C 1
ATOM 1049 O O . ASP A 1 141 ? -11.640 -12.433 21.838 1.00 93.06 141 ASP A O 1
ATOM 1053 N N . VAL A 1 142 ? -13.092 -10.963 22.743 1.00 89.81 142 VAL A N 1
ATOM 1054 C CA . VAL A 1 142 ? -13.354 -10.235 21.490 1.00 89.81 142 VAL A CA 1
ATOM 1055 C C . VAL A 1 142 ? -12.098 -9.536 20.979 1.00 89.81 142 VAL A C 1
ATOM 1057 O O . VAL A 1 142 ? -11.710 -9.767 19.831 1.00 89.81 142 VAL A O 1
ATOM 1060 N N . VAL A 1 143 ? -11.437 -8.744 21.823 1.00 88.69 143 VAL A N 1
ATOM 1061 C CA . VAL A 1 143 ? -10.221 -8.007 21.443 1.00 88.69 143 VAL A CA 1
ATOM 1062 C C . VAL A 1 143 ? -9.094 -8.968 21.053 1.00 88.69 143 VAL A C 1
ATOM 1064 O O . VAL A 1 143 ? -8.431 -8.785 20.034 1.00 88.69 143 VAL A O 1
ATOM 1067 N N . SER A 1 144 ? -8.922 -10.069 21.790 1.00 89.44 144 SER A N 1
ATOM 1068 C CA . SER A 1 144 ? -7.934 -11.104 21.459 1.00 89.44 144 SER A CA 1
ATOM 1069 C C . SER A 1 144 ? -8.186 -11.753 20.092 1.00 89.44 144 SER A C 1
ATOM 1071 O O . SER A 1 144 ? -7.248 -12.081 19.359 1.00 89.44 144 SER A O 1
ATOM 1073 N N . ARG A 1 145 ? -9.450 -11.976 19.719 1.00 89.19 145 ARG A N 1
ATOM 1074 C CA . ARG A 1 145 ? -9.801 -12.488 18.388 1.00 89.19 145 ARG A CA 1
ATOM 1075 C C . ARG A 1 145 ? -9.523 -11.459 17.294 1.00 89.19 145 ARG A C 1
ATOM 1077 O O . ARG A 1 145 ? -8.916 -11.843 16.302 1.00 89.19 145 ARG A O 1
ATOM 1084 N N . GLN A 1 146 ? -9.863 -10.187 17.504 1.00 84.94 146 GLN A N 1
ATOM 1085 C CA . GLN A 1 146 ? -9.556 -9.114 16.550 1.00 84.94 146 GLN A CA 1
ATOM 1086 C C . GLN A 1 146 ? -8.048 -9.033 16.268 1.00 84.94 146 GLN A C 1
ATOM 1088 O O . GLN A 1 146 ? -7.639 -9.071 15.110 1.00 84.94 146 GLN A O 1
ATOM 1093 N N . ILE A 1 147 ? -7.204 -9.039 17.310 1.00 85.81 147 ILE A N 1
ATOM 1094 C CA . ILE A 1 147 ? -5.736 -9.042 17.161 1.00 85.81 147 ILE A CA 1
ATOM 1095 C C . ILE A 1 147 ? -5.253 -10.259 16.352 1.00 85.81 147 ILE A C 1
ATOM 1097 O O . ILE A 1 147 ? -4.376 -10.134 15.494 1.00 85.81 147 ILE A O 1
ATOM 1101 N N . ARG A 1 148 ? -5.817 -11.448 16.605 1.00 85.31 148 ARG A N 1
ATOM 1102 C CA . ARG A 1 148 ? -5.463 -12.669 15.861 1.00 85.31 148 ARG A CA 1
ATOM 1103 C C . ARG A 1 148 ? -5.869 -12.581 14.392 1.00 85.31 148 ARG A C 1
ATOM 1105 O O . ARG A 1 148 ? -5.040 -12.884 13.542 1.00 85.31 148 ARG A O 1
ATOM 1112 N N . GLU A 1 149 ? -7.095 -12.157 14.095 1.00 83.25 149 GLU A N 1
ATOM 1113 C CA . GLU A 1 149 ? -7.595 -11.968 12.724 1.00 83.25 149 GLU A CA 1
ATOM 1114 C C . GLU A 1 149 ? -6.708 -10.993 11.936 1.00 83.25 149 GLU A C 1
ATOM 1116 O O . GLU A 1 149 ? -6.298 -11.297 10.816 1.00 83.25 149 GLU A O 1
ATOM 1121 N N . LEU A 1 150 ? -6.309 -9.883 12.560 1.00 79.19 150 LEU A N 1
ATOM 1122 C CA . LEU A 1 150 ? -5.364 -8.922 11.988 1.00 79.19 150 LEU A CA 1
ATOM 1123 C C . LEU A 1 150 ? -3.985 -9.534 11.725 1.00 79.19 150 LEU A C 1
ATOM 1125 O O . LEU A 1 150 ? -3.427 -9.363 10.647 1.00 79.19 150 LEU A O 1
ATOM 1129 N N . THR A 1 151 ? -3.439 -10.289 12.681 1.00 80.88 151 THR A N 1
ATOM 1130 C CA . THR A 1 151 ? -2.116 -10.919 12.532 1.00 80.88 151 THR A CA 1
ATOM 1131 C C . THR A 1 151 ? -2.104 -11.963 11.410 1.00 80.88 151 THR A C 1
ATOM 1133 O O . THR A 1 151 ? -1.102 -12.097 10.711 1.00 80.88 151 THR A O 1
ATOM 1136 N N . TYR A 1 152 ? -3.209 -12.688 11.202 1.00 78.62 152 TYR A N 1
ATOM 1137 C CA . TYR A 1 152 ? -3.342 -13.620 10.078 1.00 78.62 152 TYR A CA 1
ATOM 1138 C C . TYR A 1 152 ? -3.485 -12.914 8.726 1.00 78.62 152 TYR A C 1
ATOM 1140 O O . TYR A 1 152 ? -3.007 -13.447 7.732 1.00 78.62 152 TYR A O 1
ATOM 1148 N N . GLY A 1 153 ? -4.103 -11.730 8.679 1.00 62.91 153 GLY A N 1
ATOM 1149 C CA . GLY A 1 153 ? -4.212 -10.934 7.451 1.00 62.91 153 GLY A CA 1
ATOM 1150 C C . GLY A 1 153 ? -2.909 -10.252 7.014 1.00 62.91 153 GLY A C 1
ATOM 1151 O O . GLY A 1 153 ? -2.811 -9.817 5.872 1.00 62.91 153 GLY A O 1
ATOM 1152 N N . LEU A 1 154 ? -1.916 -10.159 7.906 1.00 64.69 154 LEU A N 1
ATOM 1153 C CA . LEU A 1 154 ? -0.629 -9.487 7.679 1.00 64.69 154 LEU A CA 1
ATOM 1154 C C . LEU A 1 154 ? 0.525 -10.442 7.311 1.00 64.69 154 LEU A C 1
ATOM 1156 O O . LEU A 1 154 ? 1.670 -9.994 7.228 1.00 64.69 154 LEU A O 1
ATOM 1160 N N . ARG A 1 155 ? 0.254 -11.743 7.143 1.00 56.72 155 ARG A N 1
ATOM 1161 C CA . ARG A 1 155 ? 1.266 -12.784 6.911 1.00 56.72 155 ARG A CA 1
ATOM 1162 C C . ARG A 1 155 ? 1.300 -13.284 5.474 1.00 56.72 155 ARG A C 1
ATOM 1164 O O . ARG A 1 155 ? 0.220 -13.363 4.853 1.00 56.72 155 ARG A O 1
#

Radius of gyration: 32.94 Å; chains: 1; bounding box: 62×33×92 Å

Sequence (155 aa):
VAVVVAVVVDGAVDGAVDGGRVVAGEPWPVIREVPLVWHGEEVGRLLVGPSAAGRRELAALTPYLADAAHAVRLAADLRRSQERADAIREEERHRLCRDLHDSLATALSDMAAALDLARTGLRTTPAAADRLLIDLRASMDVVSRQIRELTYGLR

pLDDT: mean 75.81, std 18.36, range [26.67, 95.69]